Protein AF-A0A137R0Y2-F1 (afdb_monomer)

Secondary structure (DSSP, 8-state):
--TT---PPP-GGGS--HHHHHHS---PPPPPPP-----TTT-EEEEEE---SS--TTS-S-EEEEEE---

Foldseek 3Di:
DDPPDDDDDDDPVNDDDPCRVVVDDPPDDDPDDDPDAADWPNDKDKDKDDCAPDADPVGHSIDIDIDTPHD

Sequence (71 aa):
LVQGLKVHSPKDYDYLCTGCVHGKSHCLPLPSASTSHYEKMELVVIDLTGPMNVSTWDGYVYALVVVEVSC

Solvent-accessible surface area (backbone atoms only — not comparable to full-atom values): 5012 Å² total; per-residue (Å²): 134,80,88,85,75,82,84,72,81,87,52,81,85,70,63,67,52,73,67,57,54,73,72,42,87,73,87,62,84,72,80,75,81,84,84,79,84,51,57,83,79,71,43,73,51,75,49,76,49,62,82,45,96,63,57,47,100,88,65,44,38,61,48,81,45,78,42,70,65,46,125

pLDDT: mean 84.06, std 12.1, range [47.19, 97.69]

Radius of gyration: 23.48 Å; Cα contacts (8 Å, |Δi|>4): 60; chains: 1; bounding box: 62×30×32 Å

Structure (mmCIF, N/CA/C/O backbone):
data_AF-A0A137R0Y2-F1
#
_entry.id   AF-A0A137R0Y2-F1
#
loop_
_atom_site.group_PDB
_atom_site.id
_atom_site.type_symbol
_atom_site.label_atom_id
_atom_site.label_alt_id
_atom_site.label_comp_id
_atom_site.label_asym_id
_atom_site.label_entity_id
_atom_site.label_seq_id
_atom_site.pdbx_PDB_ins_code
_atom_site.Cartn_x
_atom_site.Cartn_y
_atom_site.Cartn_z
_atom_site.occupancy
_atom_site.B_iso_or_equiv
_atom_site.auth_seq_id
_atom_site.auth_comp_id
_atom_site.auth_asym_id
_atom_site.auth_atom_id
_atom_site.pdbx_PDB_model_num
ATOM 1 N N . LEU A 1 1 ? 31.126 -3.229 10.450 1.00 47.19 1 LEU A N 1
ATOM 2 C CA . LEU A 1 1 ? 32.253 -2.775 9.602 1.00 47.19 1 LEU A CA 1
ATOM 3 C C . LEU A 1 1 ? 32.928 -4.024 9.042 1.00 47.19 1 LEU A C 1
ATOM 5 O O . LEU A 1 1 ? 33.300 -4.878 9.837 1.00 47.19 1 LEU A O 1
ATOM 9 N N . VAL A 1 2 ? 32.986 -4.202 7.721 1.00 49.03 2 VAL A N 1
ATOM 10 C CA . VAL A 1 2 ? 33.593 -5.400 7.103 1.00 49.03 2 VAL A CA 1
ATOM 11 C C . VAL A 1 2 ? 35.122 -5.312 7.166 1.00 49.03 2 VAL A C 1
ATOM 13 O O . VAL A 1 2 ? 35.696 -4.300 6.771 1.00 49.03 2 VAL A O 1
ATOM 16 N N . GLN A 1 3 ? 35.788 -6.351 7.678 1.00 58.69 3 GLN A N 1
ATOM 17 C CA . GLN A 1 3 ? 37.252 -6.434 7.708 1.00 58.69 3 GLN A CA 1
ATOM 18 C C . GLN A 1 3 ? 37.788 -6.818 6.318 1.00 58.69 3 GLN A C 1
ATOM 20 O O . GLN A 1 3 ? 37.295 -7.762 5.710 1.00 58.69 3 GLN A O 1
ATOM 25 N N . GLY A 1 4 ? 38.797 -6.090 5.820 1.00 69.06 4 GLY A N 1
ATOM 26 C CA . GLY A 1 4 ? 39.502 -6.406 4.565 1.00 69.06 4 GLY A CA 1
ATOM 27 C C . GLY A 1 4 ? 39.228 -5.478 3.374 1.00 69.06 4 GLY A C 1
ATOM 28 O O . GLY A 1 4 ? 39.915 -5.588 2.360 1.00 69.06 4 GLY A O 1
ATOM 29 N N . LEU A 1 5 ? 38.294 -4.526 3.483 1.00 72.62 5 LEU A N 1
ATOM 30 C CA . LEU A 1 5 ? 38.079 -3.528 2.432 1.00 72.62 5 LEU A CA 1
ATOM 31 C C . LEU A 1 5 ? 39.148 -2.426 2.513 1.00 72.62 5 LEU A C 1
ATOM 33 O O . LEU A 1 5 ? 39.123 -1.590 3.416 1.00 72.62 5 LEU A O 1
ATOM 37 N N . LYS A 1 6 ? 40.089 -2.408 1.562 1.00 76.56 6 LYS A N 1
ATOM 38 C CA . LYS A 1 6 ? 41.024 -1.288 1.389 1.00 76.56 6 LYS A CA 1
ATOM 39 C C . LYS A 1 6 ? 40.306 -0.148 0.668 1.00 76.56 6 LYS A C 1
ATOM 41 O O . LYS A 1 6 ? 40.094 -0.211 -0.539 1.00 76.56 6 LYS A O 1
ATOM 46 N N . VAL A 1 7 ? 39.911 0.879 1.415 1.00 74.19 7 VAL A N 1
ATOM 47 C CA . VAL A 1 7 ? 39.331 2.100 0.844 1.00 74.19 7 VAL A CA 1
ATOM 48 C C . VAL A 1 7 ? 40.468 2.934 0.253 1.00 74.19 7 VAL A C 1
ATOM 50 O O . VAL A 1 7 ? 41.346 3.397 0.979 1.00 74.19 7 VAL A O 1
ATOM 53 N N . HIS A 1 8 ? 40.481 3.075 -1.070 1.00 78.12 8 HIS A N 1
ATOM 54 C CA . HIS A 1 8 ? 41.422 3.932 -1.791 1.00 78.12 8 HIS A CA 1
ATOM 55 C C . HIS A 1 8 ? 40.829 5.336 -1.980 1.00 78.12 8 HIS A C 1
ATOM 57 O O . HIS A 1 8 ? 39.616 5.517 -1.886 1.00 78.12 8 HIS A O 1
ATOM 63 N N . SER A 1 9 ? 41.678 6.334 -2.241 1.00 79.31 9 SER A N 1
ATOM 64 C CA . SER A 1 9 ? 41.219 7.678 -2.602 1.00 79.31 9 SER A CA 1
ATOM 65 C C . SER A 1 9 ? 40.410 7.647 -3.910 1.00 79.31 9 SER A C 1
ATOM 67 O O . SER A 1 9 ? 40.775 6.867 -4.798 1.00 79.31 9 SER A O 1
ATOM 69 N N . PRO A 1 10 ? 39.375 8.499 -4.061 1.00 77.06 10 PRO A N 1
ATOM 70 C CA . PRO A 1 10 ? 38.623 8.608 -5.309 1.00 77.06 10 PRO A CA 1
ATOM 71 C C . PRO A 1 10 ? 39.554 8.922 -6.484 1.00 77.06 10 PRO A C 1
ATOM 73 O O . PRO A 1 10 ? 40.472 9.733 -6.347 1.00 77.06 10 PRO A O 1
ATOM 76 N N . LYS A 1 11 ? 39.334 8.276 -7.627 1.00 79.62 11 LYS A N 1
ATOM 77 C CA . LYS A 1 11 ? 40.019 8.557 -8.895 1.00 79.62 11 LYS A CA 1
ATOM 78 C C . LYS A 1 11 ? 39.072 9.245 -9.871 1.00 79.62 11 LYS A C 1
ATOM 80 O O . LYS A 1 11 ? 37.866 9.263 -9.665 1.00 79.62 11 LYS A O 1
ATOM 85 N N . ASP A 1 12 ? 39.607 9.746 -10.979 1.00 72.56 12 ASP A N 1
ATOM 86 C CA . ASP A 1 12 ? 38.834 10.497 -11.980 1.00 72.56 12 ASP A CA 1
ATOM 87 C C . ASP A 1 12 ? 37.611 9.733 -12.529 1.00 72.56 12 ASP A C 1
ATOM 89 O O . ASP A 1 12 ? 36.590 10.339 -12.836 1.00 72.56 12 ASP A O 1
ATOM 93 N N . TYR A 1 13 ? 37.668 8.397 -12.588 1.00 69.38 13 TYR A N 1
ATOM 94 C CA . TYR A 1 13 ? 36.537 7.555 -13.002 1.00 69.38 13 TYR A CA 1
ATOM 95 C C . TYR A 1 13 ? 35.466 7.342 -11.914 1.00 69.38 13 TYR A C 1
ATOM 97 O O . TYR A 1 13 ? 34.379 6.860 -12.229 1.00 69.38 13 TYR A O 1
ATOM 105 N N . ASP A 1 14 ? 35.752 7.674 -10.651 1.00 69.75 14 ASP A N 1
ATOM 106 C CA . ASP A 1 14 ? 34.775 7.634 -9.553 1.00 69.75 14 ASP A CA 1
ATOM 107 C C . ASP A 1 14 ? 33.844 8.863 -9.589 1.00 69.75 14 ASP A C 1
ATOM 109 O O . ASP A 1 14 ? 32.778 8.864 -8.968 1.00 69.75 14 ASP A O 1
ATOM 113 N N . TYR A 1 15 ? 34.204 9.896 -10.361 1.00 77.56 15 TYR A N 1
ATOM 114 C CA . TYR A 1 15 ? 33.354 11.054 -10.617 1.00 77.56 15 TYR A CA 1
ATOM 115 C C . TYR A 1 15 ? 32.364 10.741 -11.740 1.00 77.56 15 TYR A C 1
ATOM 117 O O . TYR A 1 15 ? 32.680 10.752 -12.930 1.00 77.56 15 TYR A O 1
ATOM 125 N N . LEU A 1 16 ? 31.123 10.463 -11.354 1.00 77.12 16 LEU A N 1
ATOM 126 C CA . LEU A 1 16 ? 30.030 10.250 -12.295 1.00 77.12 16 LEU A CA 1
ATOM 127 C C . LEU A 1 16 ? 29.511 11.597 -12.818 1.00 77.12 16 LEU A C 1
ATOM 129 O O . LEU A 1 16 ? 29.232 12.509 -12.041 1.00 77.12 16 LEU A O 1
ATOM 133 N N . CYS A 1 17 ? 29.324 11.716 -14.137 1.00 81.62 17 CYS A N 1
ATOM 134 C CA . CYS A 1 17 ? 28.613 12.861 -14.704 1.00 81.62 17 CYS A CA 1
ATOM 135 C C . CYS A 1 17 ? 27.149 12.871 -14.233 1.00 81.62 17 CYS A C 1
ATOM 137 O O . CYS A 1 17 ? 26.599 11.833 -13.854 1.00 81.62 17 CYS A O 1
ATOM 139 N N . THR A 1 18 ? 26.486 14.027 -14.305 1.00 78.88 18 THR A N 1
ATOM 140 C CA . THR A 1 18 ? 25.088 14.177 -13.868 1.00 78.88 18 THR A CA 1
ATOM 141 C C . THR A 1 18 ? 24.164 13.146 -14.521 1.00 78.88 18 THR A C 1
ATOM 143 O O . THR A 1 18 ? 23.355 12.541 -13.826 1.00 78.88 18 THR A O 1
ATOM 146 N N . GLY A 1 19 ? 24.326 12.849 -15.813 1.00 78.88 19 GLY A N 1
ATOM 147 C CA . GLY A 1 19 ? 23.557 11.798 -16.494 1.00 78.88 19 GLY A CA 1
ATOM 148 C C . GLY A 1 19 ? 23.787 10.392 -15.922 1.00 78.88 19 GLY A C 1
ATOM 149 O O . GLY A 1 19 ? 22.832 9.647 -15.727 1.00 78.88 19 GLY A O 1
ATOM 150 N N . CYS A 1 20 ? 25.032 10.040 -15.585 1.00 75.88 20 CYS A N 1
ATOM 151 C CA . CYS A 1 20 ? 25.374 8.749 -14.976 1.00 75.88 20 CYS A CA 1
ATOM 152 C C . CYS A 1 20 ? 24.865 8.607 -13.537 1.00 75.88 20 CYS A C 1
ATOM 154 O O . CYS A 1 20 ? 24.575 7.491 -13.116 1.00 75.88 20 CYS A O 1
ATOM 156 N N . VAL A 1 21 ? 24.765 9.712 -12.795 1.00 76.50 21 VAL A N 1
ATOM 157 C CA . VAL A 1 21 ? 24.127 9.751 -11.471 1.00 76.50 21 VAL A CA 1
ATOM 158 C C . VAL A 1 21 ? 22.638 9.427 -11.627 1.00 76.50 21 VAL A C 1
ATOM 160 O O . VAL A 1 21 ? 22.170 8.437 -11.085 1.00 76.50 21 VAL A O 1
ATOM 163 N N . HIS A 1 22 ? 21.914 10.154 -12.481 1.00 75.88 22 HIS A N 1
ATOM 164 C CA . HIS A 1 22 ? 20.470 9.946 -12.663 1.00 75.88 22 HIS A CA 1
ATOM 165 C C . HIS A 1 22 ? 20.107 8.617 -13.351 1.00 75.88 22 HIS A C 1
ATOM 167 O O . HIS A 1 22 ? 19.029 8.080 -13.119 1.00 75.88 22 HIS A O 1
ATOM 173 N N . GLY A 1 23 ? 20.985 8.087 -14.209 1.00 72.56 23 GLY A N 1
ATOM 174 C CA . GLY A 1 23 ? 20.765 6.827 -14.926 1.00 72.56 23 GLY A CA 1
ATOM 175 C C . GLY A 1 23 ? 21.049 5.573 -14.097 1.00 72.56 23 GLY A C 1
ATOM 176 O O . GLY A 1 23 ? 20.685 4.473 -14.510 1.00 72.56 23 GLY A O 1
ATOM 177 N N . LYS A 1 24 ? 21.701 5.706 -12.937 1.00 70.44 24 LYS A N 1
ATOM 178 C CA . LYS A 1 24 ? 21.898 4.597 -12.003 1.00 70.44 24 LYS A CA 1
ATOM 179 C C . LYS A 1 24 ? 20.808 4.661 -10.944 1.00 70.44 24 LYS A C 1
ATOM 181 O O . LYS A 1 24 ? 20.657 5.667 -10.261 1.00 70.44 24 LYS A O 1
ATOM 186 N N . SER A 1 25 ? 20.079 3.563 -10.761 1.00 66.12 2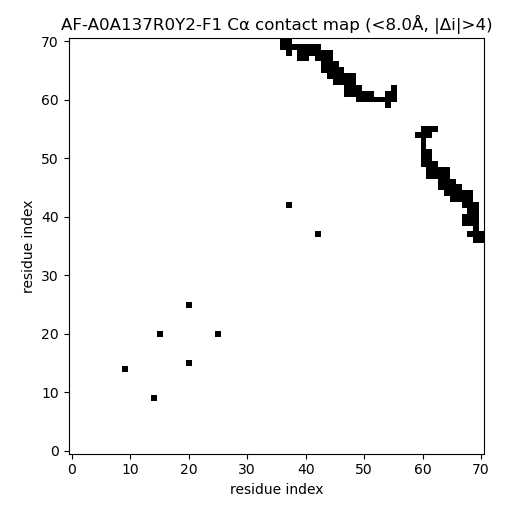5 SER A N 1
ATOM 187 C CA . SER A 1 25 ? 19.210 3.408 -9.597 1.00 66.12 25 SER A CA 1
ATOM 188 C C . SER A 1 25 ? 20.074 3.486 -8.342 1.00 66.12 25 SER A C 1
ATOM 190 O O . SER A 1 25 ? 20.819 2.557 -8.024 1.00 66.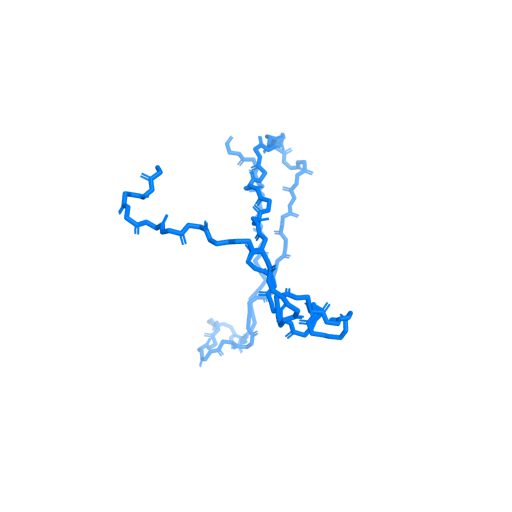12 25 SER A O 1
ATOM 192 N N . HIS A 1 26 ? 20.032 4.620 -7.651 1.00 69.38 26 HIS A N 1
ATOM 193 C CA . HIS A 1 26 ? 20.695 4.741 -6.368 1.00 69.38 26 HIS A CA 1
ATOM 194 C C . HIS A 1 26 ? 19.973 3.827 -5.377 1.00 69.38 26 HIS A C 1
ATOM 196 O O . HIS A 1 26 ? 18.767 3.958 -5.177 1.00 69.38 26 HIS A O 1
ATOM 202 N N . CYS A 1 27 ? 20.709 2.921 -4.731 1.00 67.06 27 CYS A N 1
ATOM 203 C CA . CYS A 1 27 ? 20.222 2.151 -3.585 1.00 67.06 27 CYS A CA 1
ATOM 204 C C . CYS A 1 27 ? 20.164 3.056 -2.342 1.00 67.06 27 CYS A C 1
ATOM 206 O O . CYS A 1 27 ? 20.787 2.773 -1.317 1.00 67.06 27 CYS A O 1
ATOM 208 N N . LEU A 1 28 ? 19.491 4.205 -2.464 1.00 76.75 28 LEU A N 1
ATOM 209 C CA . LEU A 1 28 ? 19.212 5.055 -1.319 1.00 76.75 28 LEU A CA 1
ATOM 210 C C . LEU A 1 28 ? 18.347 4.258 -0.341 1.00 76.75 28 LEU A C 1
ATOM 212 O O . LEU A 1 28 ? 17.508 3.464 -0.781 1.00 76.75 28 LEU A O 1
ATOM 216 N N . PRO A 1 29 ? 18.538 4.451 0.971 1.00 79.25 29 PRO A N 1
ATOM 217 C CA . PRO A 1 29 ? 17.643 3.870 1.951 1.00 79.25 29 PRO A CA 1
ATOM 218 C C . PRO A 1 29 ? 16.210 4.278 1.617 1.00 79.25 29 PRO A C 1
ATOM 220 O O . PRO A 1 29 ? 15.915 5.467 1.471 1.00 79.25 29 PRO A O 1
ATOM 223 N N . LEU A 1 30 ? 15.327 3.290 1.482 1.00 79.31 30 LEU A N 1
ATOM 224 C CA . LEU A 1 30 ? 13.899 3.562 1.458 1.00 79.31 30 LEU A CA 1
ATOM 225 C C . LEU A 1 30 ? 13.516 4.157 2.820 1.00 79.31 30 LEU A C 1
ATOM 227 O O . LEU A 1 30 ? 14.054 3.712 3.841 1.00 79.31 30 LEU A O 1
ATOM 231 N N . PRO A 1 31 ? 12.610 5.146 2.864 1.00 82.56 31 PRO A N 1
ATOM 232 C CA . PRO A 1 31 ? 12.028 5.576 4.123 1.00 82.56 31 PRO A CA 1
ATOM 233 C C . PRO A 1 31 ? 11.470 4.365 4.875 1.00 82.56 31 PRO A C 1
ATOM 235 O O . PRO A 1 31 ? 10.858 3.481 4.271 1.00 82.56 31 PRO A O 1
ATOM 238 N N . SER A 1 32 ? 11.694 4.317 6.187 1.00 82.44 32 SER A N 1
ATOM 239 C CA . SER A 1 32 ? 11.080 3.304 7.044 1.00 82.44 32 SER A CA 1
ATOM 240 C C . SER A 1 32 ? 9.557 3.341 6.905 1.00 82.44 32 SER A C 1
ATOM 242 O O . SER A 1 32 ? 8.980 4.398 6.641 1.00 82.44 32 SER A O 1
ATOM 244 N N . ALA A 1 33 ? 8.907 2.193 7.110 1.00 83.38 33 ALA A N 1
ATOM 245 C CA . ALA A 1 33 ? 7.452 2.134 7.170 1.00 83.38 33 ALA A CA 1
ATOM 246 C C . ALA A 1 33 ? 6.911 3.151 8.191 1.00 83.38 33 ALA A C 1
ATOM 248 O O . ALA A 1 33 ? 7.532 3.380 9.234 1.00 83.38 33 ALA A O 1
ATOM 249 N N . SER A 1 34 ? 5.765 3.761 7.877 1.00 81.62 34 SER A N 1
ATOM 250 C CA . SER A 1 34 ? 5.101 4.679 8.800 1.00 81.62 34 SER A CA 1
ATOM 251 C C . SER A 1 34 ? 4.742 3.955 10.099 1.00 81.62 34 SER A C 1
ATOM 253 O O . SER A 1 34 ? 4.222 2.842 10.066 1.00 81.62 34 SER A O 1
ATOM 255 N N . THR A 1 35 ? 4.999 4.601 11.235 1.00 82.75 35 THR A N 1
ATOM 256 C CA . THR A 1 35 ? 4.558 4.155 12.565 1.00 82.75 35 THR A CA 1
ATOM 257 C C . THR A 1 35 ? 3.344 4.951 13.049 1.00 82.75 35 THR A C 1
ATOM 259 O O . THR A 1 35 ? 3.110 5.050 14.252 1.00 82.75 35 THR A O 1
ATOM 262 N N . SER A 1 36 ? 2.621 5.606 12.137 1.00 88.19 36 SER A N 1
ATOM 263 C CA . SER A 1 36 ? 1.410 6.351 12.474 1.00 88.19 36 S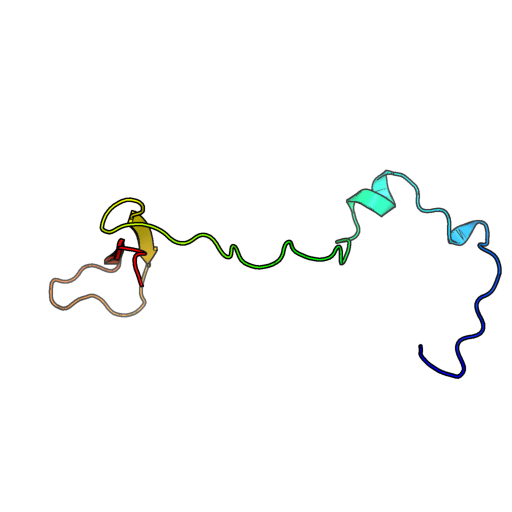ER A CA 1
ATOM 264 C C . SER A 1 36 ? 0.335 5.409 13.005 1.00 88.19 36 SER A C 1
ATOM 266 O O . SER A 1 36 ? 0.027 4.394 12.384 1.00 88.19 36 SER A O 1
ATOM 268 N N . HIS A 1 37 ? -0.243 5.781 14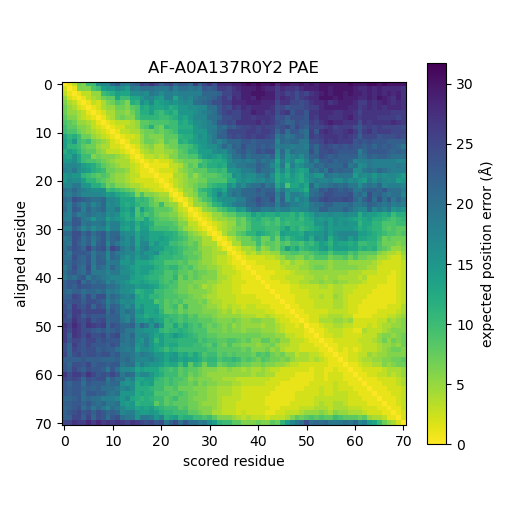.141 1.00 90.31 37 HIS A N 1
ATOM 269 C CA . HIS A 1 37 ? -1.467 5.182 14.650 1.00 90.31 37 HIS A CA 1
ATOM 270 C C . HIS A 1 37 ? -2.648 6.008 14.151 1.00 90.31 37 HIS A C 1
ATOM 272 O O . 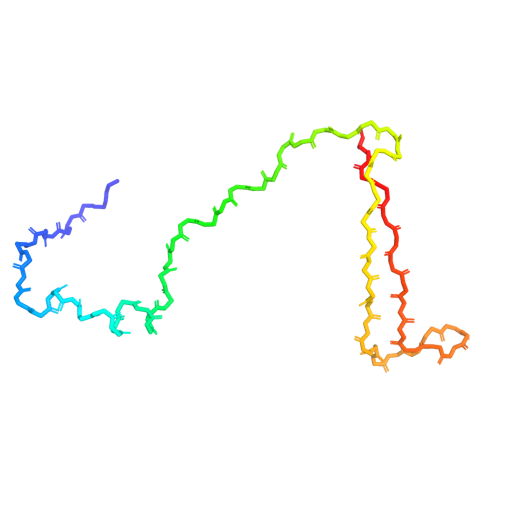HIS A 1 37 ? -2.571 7.236 14.163 1.00 90.31 37 HIS A O 1
ATOM 278 N N . TYR A 1 38 ? -3.698 5.324 13.708 1.00 93.06 38 TYR A N 1
ATOM 279 C CA . TYR A 1 38 ? -4.922 5.938 13.214 1.00 93.06 38 TYR A CA 1
ATOM 280 C C . TYR A 1 38 ? -6.076 5.550 14.129 1.00 93.06 38 TYR A C 1
ATOM 282 O O . TYR A 1 38 ? -6.233 4.374 14.468 1.00 93.06 38 TYR A O 1
ATOM 290 N N . GLU A 1 39 ? -6.880 6.533 14.513 1.00 95.19 39 GLU A N 1
ATOM 291 C CA . GLU A 1 39 ? -8.161 6.291 15.164 1.00 95.19 39 GLU A CA 1
ATOM 292 C C . GLU A 1 39 ? -9.121 5.601 14.189 1.00 95.19 39 GLU A C 1
ATOM 294 O O . GLU A 1 39 ? -8.963 5.645 12.964 1.00 95.19 39 GLU A O 1
ATOM 299 N N . LYS A 1 40 ? -10.155 4.960 14.737 1.00 95.50 40 LYS A N 1
ATOM 300 C CA . LYS A 1 40 ? -11.151 4.242 13.936 1.00 95.50 40 LYS A CA 1
ATOM 301 C C . LYS A 1 40 ? -11.722 5.141 12.837 1.00 95.50 40 LYS A C 1
ATOM 303 O O . LYS A 1 40 ? -12.300 6.187 13.132 1.00 95.50 40 LYS A O 1
ATOM 308 N N . MET A 1 41 ? -11.646 4.674 11.589 1.00 94.44 41 MET A N 1
ATOM 309 C CA . MET A 1 41 ? -12.112 5.383 10.385 1.00 94.44 41 MET A CA 1
ATOM 310 C C . MET A 1 41 ? -11.359 6.686 10.054 1.00 94.44 41 MET A C 1
ATOM 312 O O . MET A 1 41 ? -11.809 7.431 9.185 1.00 94.44 41 MET A O 1
ATOM 316 N N . GLU A 1 42 ? -10.218 6.973 10.684 1.00 96.25 42 GLU A N 1
ATOM 317 C CA . GLU A 1 42 ? -9.383 8.132 10.333 1.00 96.25 42 GLU A CA 1
ATOM 318 C C . GLU A 1 42 ? -8.688 7.942 8.976 1.00 96.25 42 GLU A C 1
ATOM 320 O O . GLU A 1 42 ? -8.506 8.901 8.224 1.00 96.25 42 GLU A O 1
ATOM 325 N N . LEU A 1 43 ? -8.349 6.695 8.632 1.00 94.75 43 LEU A N 1
ATOM 326 C CA . LEU A 1 43 ? -7.749 6.338 7.352 1.00 94.75 43 LEU A CA 1
ATOM 327 C C . LEU A 1 43 ? -8.401 5.088 6.752 1.00 94.75 43 LEU A C 1
ATOM 329 O O . LEU A 1 43 ? -8.478 4.032 7.382 1.00 94.75 43 LEU A O 1
ATOM 333 N N . VAL A 1 44 ? -8.800 5.209 5.484 1.00 96.12 44 VAL A N 1
ATOM 334 C CA . VAL A 1 44 ? -9.261 4.103 4.642 1.00 96.12 44 VAL A CA 1
ATOM 335 C C . VAL A 1 44 ? -8.377 4.036 3.404 1.00 96.12 44 VAL A C 1
ATOM 337 O O . VAL A 1 44 ? -8.260 5.011 2.661 1.00 96.12 44 VAL A O 1
ATOM 340 N N . VAL A 1 45 ? -7.763 2.880 3.178 1.00 95.69 45 VAL A N 1
ATOM 341 C CA . VAL A 1 45 ? -6.968 2.599 1.981 1.00 95.69 45 VAL A CA 1
ATOM 342 C C . VAL A 1 45 ? -7.844 1.860 0.983 1.00 95.69 45 VAL A C 1
ATOM 344 O O . VAL A 1 45 ? -8.513 0.886 1.331 1.00 95.69 45 VAL A O 1
ATOM 347 N N . ILE A 1 46 ? -7.842 2.341 -0.258 1.00 97.69 46 ILE A N 1
ATOM 348 C CA . ILE A 1 46 ? -8.620 1.768 -1.352 1.00 97.69 46 ILE A CA 1
ATOM 349 C C . ILE A 1 46 ? -7.667 1.430 -2.487 1.00 97.69 46 ILE A C 1
ATOM 351 O O . ILE A 1 46 ? -6.902 2.289 -2.924 1.00 97.69 46 ILE A O 1
ATOM 355 N N . ASP A 1 47 ? -7.740 0.197 -2.970 1.00 97.38 47 ASP A N 1
ATOM 356 C CA . ASP A 1 47 ? -6.979 -0.255 -4.129 1.00 97.38 47 ASP A CA 1
ATOM 357 C C . ASP A 1 47 ? -7.839 -1.132 -5.041 1.00 97.38 47 ASP A C 1
ATOM 359 O O . ASP A 1 47 ? -8.826 -1.735 -4.609 1.00 97.38 47 ASP A O 1
ATOM 363 N N . LEU A 1 48 ? -7.473 -1.197 -6.318 1.00 96.56 48 LEU A N 1
ATOM 364 C CA . LEU A 1 48 ? -8.129 -2.039 -7.307 1.00 96.56 48 LEU A CA 1
ATOM 365 C C . LEU A 1 48 ? -7.182 -3.162 -7.718 1.00 96.56 48 LEU A C 1
ATOM 367 O O . LEU A 1 48 ? -6.183 -2.934 -8.396 1.00 96.56 48 LEU A O 1
ATOM 371 N N . THR A 1 49 ? -7.539 -4.396 -7.376 1.00 93.94 49 THR A N 1
ATOM 372 C CA . THR A 1 49 ? -6.807 -5.565 -7.860 1.00 93.94 49 THR A CA 1
ATOM 373 C C . THR A 1 49 ? -7.391 -6.040 -9.185 1.00 93.94 49 THR A C 1
ATOM 375 O O . THR A 1 49 ? -8.605 -6.194 -9.320 1.00 93.94 49 THR A O 1
ATOM 378 N N . GLY A 1 50 ? -6.533 -6.257 -10.181 1.00 94.38 50 GLY A N 1
ATOM 379 C CA . GLY A 1 50 ? -6.900 -6.859 -11.459 1.00 94.38 50 GLY A CA 1
ATOM 380 C C . GLY A 1 50 ? -6.132 -6.288 -12.659 1.00 94.38 50 GLY A C 1
ATOM 381 O O . GLY A 1 50 ? -5.358 -5.342 -12.512 1.00 94.38 50 GLY A O 1
ATOM 382 N N . PRO A 1 51 ? -6.342 -6.847 -13.862 1.00 95.81 51 PRO A N 1
ATOM 383 C CA . PRO A 1 51 ? -7.267 -7.941 -14.158 1.00 95.81 51 PRO A CA 1
ATOM 384 C C . PRO A 1 51 ? -6.767 -9.283 -13.599 1.00 95.81 51 PRO A C 1
ATOM 386 O O . PRO A 1 51 ? -5.612 -9.662 -13.781 1.00 95.81 51 PRO A O 1
ATOM 389 N N . MET A 1 52 ? -7.636 -10.001 -12.895 1.00 94.69 52 MET A N 1
ATOM 390 C CA . MET A 1 52 ? -7.358 -11.315 -12.325 1.00 94.69 52 MET A CA 1
ATOM 391 C C . MET A 1 52 ? -7.539 -12.405 -13.384 1.00 94.69 52 MET A C 1
ATOM 393 O O . MET A 1 52 ? -8.414 -12.320 -14.243 1.00 94.69 52 MET A O 1
ATOM 397 N N . ASN A 1 53 ? -6.741 -13.470 -13.285 1.00 95.75 53 ASN A N 1
ATOM 398 C CA . ASN A 1 53 ? -6.838 -14.623 -14.189 1.00 95.75 53 ASN A CA 1
ATOM 399 C C . ASN A 1 53 ? -8.129 -15.437 -13.995 1.00 95.75 53 ASN A C 1
ATOM 401 O O . ASN A 1 53 ? -8.538 -16.163 -14.897 1.00 95.75 53 ASN A O 1
ATOM 405 N N . VAL A 1 54 ? -8.742 -15.352 -12.814 1.00 94.38 54 VAL A N 1
ATOM 406 C CA . VAL A 1 54 ? -9.995 -16.029 -12.471 1.00 94.38 54 VAL A CA 1
ATOM 407 C C . VAL A 1 54 ? -11.000 -14.956 -12.092 1.00 94.38 54 VAL A C 1
ATOM 409 O O . VAL A 1 54 ? -10.680 -14.062 -11.308 1.00 94.38 54 VAL A O 1
ATOM 412 N N . SER A 1 55 ? -12.200 -15.034 -12.660 1.00 95.38 55 SER A N 1
ATOM 413 C CA . SER A 1 55 ? -13.270 -14.112 -12.310 1.00 95.38 55 SER A CA 1
ATOM 414 C C . SER A 1 55 ? -13.780 -14.374 -10.895 1.00 95.38 55 SER A C 1
ATOM 416 O O . SER A 1 55 ? -13.771 -15.507 -10.406 1.00 95.38 55 SER A O 1
ATOM 418 N N . THR A 1 56 ? -14.301 -13.336 -10.258 1.00 90.25 56 THR A N 1
ATOM 419 C CA . THR A 1 56 ? -15.150 -13.465 -9.077 1.00 90.25 56 THR A CA 1
ATOM 420 C C . THR A 1 56 ? -16.394 -14.302 -9.404 1.00 90.25 56 THR A C 1
ATOM 422 O O . THR A 1 56 ? -16.698 -14.592 -10.566 1.00 90.25 56 THR A O 1
ATOM 425 N N . TRP A 1 57 ? -17.129 -14.716 -8.371 1.00 90.81 57 TRP A N 1
ATOM 426 C CA . TRP A 1 57 ? -18.321 -15.563 -8.514 1.00 90.81 57 TRP A CA 1
ATOM 427 C C . TRP A 1 57 ? -19.431 -14.927 -9.376 1.00 90.81 57 TRP A C 1
ATOM 429 O O . TRP A 1 57 ? -20.236 -15.641 -9.966 1.00 90.81 57 TRP A O 1
ATOM 439 N N . ASP A 1 58 ? -19.445 -13.600 -9.471 1.00 93.12 58 ASP A N 1
ATOM 440 C CA . ASP A 1 58 ?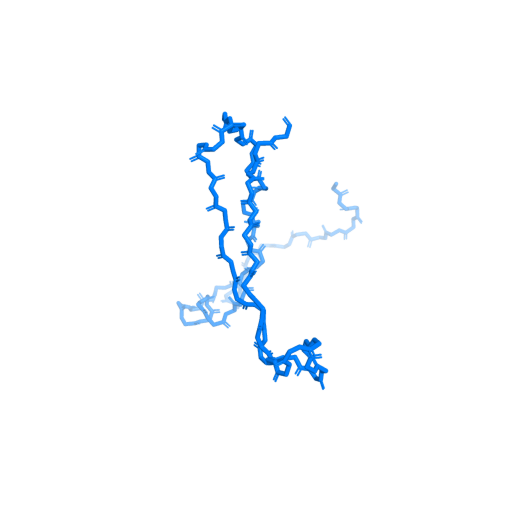 -20.337 -12.761 -10.276 1.00 93.12 58 ASP A CA 1
ATOM 441 C C . ASP A 1 58 ? -19.727 -12.326 -11.626 1.00 93.12 58 ASP A C 1
ATOM 443 O O . ASP A 1 58 ? -20.353 -11.586 -12.382 1.00 93.12 58 ASP A O 1
ATOM 447 N N . GLY A 1 59 ? -18.539 -12.833 -11.973 1.00 95.62 59 GLY A N 1
ATOM 448 C CA . GLY A 1 59 ? -17.949 -12.699 -13.308 1.00 95.62 59 GLY A CA 1
ATOM 449 C C . GLY A 1 59 ? -17.021 -11.498 -13.515 1.00 95.62 59 GLY A C 1
ATOM 450 O O . GLY A 1 59 ? -16.561 -11.288 -14.638 1.00 95.62 59 GLY A O 1
ATOM 451 N N . TYR A 1 60 ? -16.693 -10.724 -12.478 1.00 96.69 60 TYR A N 1
ATOM 452 C CA . TYR A 1 60 ? -15.749 -9.609 -12.596 1.00 96.69 60 TYR A CA 1
ATOM 453 C C . TYR A 1 60 ? -14.297 -10.085 -12.528 1.00 96.69 60 TYR A C 1
ATOM 455 O O . TYR A 1 60 ? -13.954 -11.024 -11.818 1.00 96.69 60 TYR A O 1
ATOM 463 N N . VAL A 1 61 ? -13.412 -9.401 -13.252 1.00 97.31 61 VAL A N 1
ATOM 464 C CA . VAL A 1 61 ? -11.957 -9.654 -13.225 1.00 97.31 61 VAL A CA 1
ATOM 465 C C . VAL A 1 61 ? -11.196 -8.603 -12.420 1.00 97.31 61 VAL A C 1
ATOM 467 O O . VAL A 1 61 ? -9.976 -8.660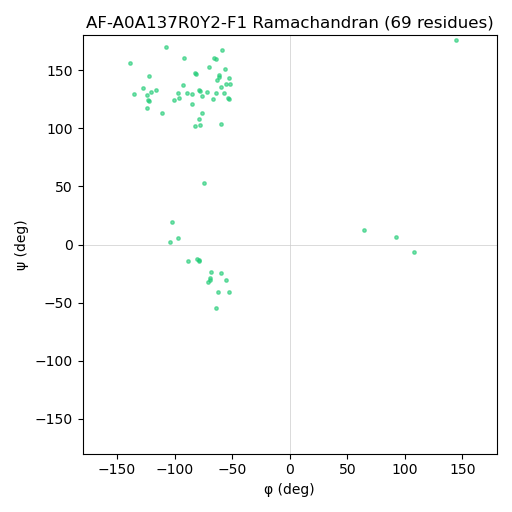 -12.329 1.00 97.31 61 VAL A O 1
ATOM 470 N N . TYR A 1 62 ? -11.908 -7.654 -11.820 1.00 96.50 62 TYR A N 1
ATOM 471 C CA . TYR A 1 62 ? -11.350 -6.676 -10.898 1.00 96.50 62 TYR A CA 1
ATOM 472 C C . TYR A 1 62 ? -12.068 -6.786 -9.559 1.00 96.50 62 TYR A C 1
ATOM 474 O O . TYR A 1 62 ? -13.273 -7.032 -9.530 1.00 96.50 62 TYR A O 1
ATOM 482 N N . ALA A 1 63 ? -11.346 -6.571 -8.466 1.00 93.75 63 ALA A N 1
ATOM 483 C CA . ALA A 1 63 ? -11.935 -6.441 -7.142 1.00 93.75 63 ALA A CA 1
ATOM 484 C C . ALA A 1 63 ? -11.452 -5.152 -6.474 1.00 93.75 63 ALA A C 1
ATOM 486 O O . ALA A 1 63 ? -10.268 -4.816 -6.513 1.00 93.75 63 ALA A O 1
ATOM 487 N N . LEU A 1 64 ? -12.389 -4.421 -5.872 1.00 95.38 64 LEU A N 1
ATOM 488 C CA . LEU A 1 64 ? -12.089 -3.249 -5.061 1.00 95.38 64 LEU A CA 1
ATOM 489 C C . LEU A 1 64 ? -11.768 -3.711 -3.640 1.00 95.38 64 LEU A C 1
ATOM 491 O O . LEU A 1 64 ? -12.600 -4.340 -2.985 1.00 95.38 64 LEU A O 1
ATOM 495 N N . VAL A 1 65 ? -10.571 -3.392 -3.169 1.00 95.44 65 VAL A N 1
ATOM 496 C CA . VAL A 1 65 ? -10.126 -3.676 -1.808 1.00 95.44 65 VAL A CA 1
ATOM 497 C C . VAL A 1 65 ? -10.249 -2.393 -1.004 1.00 95.44 65 VAL A C 1
ATOM 499 O O . VAL A 1 65 ? -9.696 -1.365 -1.383 1.00 95.44 65 VAL A O 1
ATOM 502 N N . VAL A 1 66 ? -10.988 -2.457 0.101 1.00 97.31 66 VAL A N 1
ATOM 503 C CA . VAL A 1 66 ? -11.189 -1.336 1.022 1.00 97.31 66 VAL A CA 1
ATOM 504 C C . VAL A 1 66 ? -10.758 -1.796 2.405 1.00 97.31 66 VAL A C 1
ATOM 506 O O . VAL A 1 66 ? -11.326 -2.746 2.942 1.00 97.31 66 VAL A O 1
ATOM 509 N N . VAL A 1 67 ? -9.741 -1.144 2.963 1.00 95.88 67 VAL A N 1
ATOM 510 C CA . VAL A 1 67 ? -9.157 -1.494 4.262 1.00 95.88 67 VAL A CA 1
ATOM 511 C C . VAL A 1 67 ? -9.221 -0.286 5.180 1.00 95.88 67 VAL A C 1
ATOM 513 O O . VAL A 1 67 ? -8.725 0.788 4.848 1.00 95.88 67 VAL A O 1
ATOM 516 N N . GLU A 1 68 ? -9.830 -0.477 6.341 1.00 95.31 68 GLU A N 1
ATOM 517 C CA . GLU A 1 68 ? -9.771 0.464 7.456 1.00 95.31 68 GLU A CA 1
ATOM 518 C C . GLU A 1 68 ? -8.493 0.173 8.257 1.00 95.31 68 G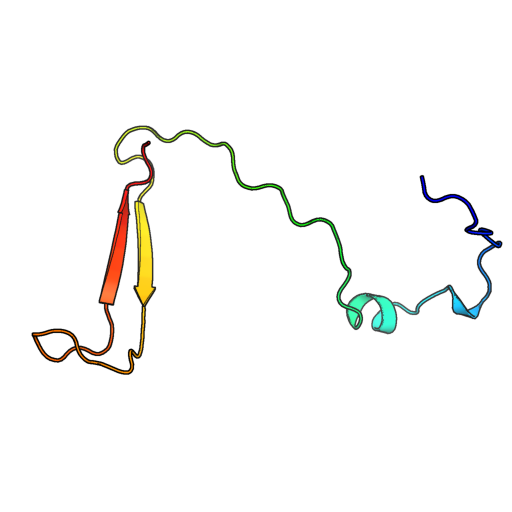LU A C 1
ATOM 520 O O . GLU A 1 68 ? -8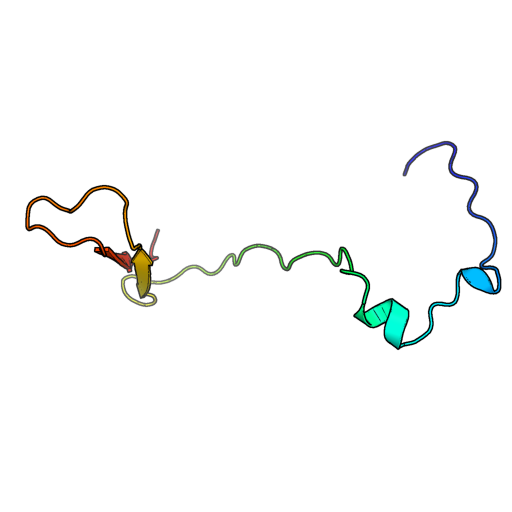.195 -0.991 8.524 1.00 95.31 68 GLU A O 1
ATOM 525 N N . VAL A 1 69 ? -7.685 1.203 8.530 1.00 93.19 69 VAL A N 1
ATOM 526 C CA . VAL A 1 69 ? -6.288 1.021 8.978 1.00 93.19 69 VAL A CA 1
ATOM 527 C C . VAL A 1 69 ? -6.147 0.899 10.500 1.00 93.19 69 VAL A C 1
ATOM 529 O O . VAL A 1 69 ? -5.086 0.472 10.961 1.00 93.19 69 VAL A O 1
ATOM 532 N N . SER A 1 70 ? -7.169 1.246 11.293 1.00 90.06 70 SER A N 1
ATOM 533 C CA . SER A 1 70 ? -7.065 1.137 12.751 1.00 90.06 70 SER A CA 1
ATOM 534 C C . SER A 1 70 ? -6.730 -0.302 13.179 1.00 90.06 70 SER A C 1
ATOM 536 O O . SER A 1 70 ? -7.310 -1.271 12.684 1.00 90.06 70 SER A O 1
ATOM 538 N N . CYS A 1 71 ? -5.716 -0.437 14.041 1.00 67.25 71 CYS A N 1
ATOM 539 C CA . CYS A 1 71 ? -5.248 -1.706 14.611 1.00 67.25 71 CYS A CA 1
ATOM 540 C C . CYS A 1 71 ? -5.692 -1.828 16.066 1.00 67.25 71 CYS A C 1
ATOM 542 O O . CYS A 1 71 ? -5.555 -0.821 16.797 1.00 67.25 71 CYS A O 1
#

Mean predicted aligned error: 12.22 Å